Protein AF-A0AAU8DWN9-F1 (afdb_monomer_lite)

Foldseek 3Di:
DVVVVVVVVVPPDDPPPVPLVVLVVVLVVLLVVLVCQQPCVVVVLVVCCVVDPDSVVVPQDPVNSVVSNVVSVVSNVVSVVSNVVSVVVD

Organism: NCBI:txid3158264

Secondary structure (DSSP, 8-state):
-HHHHHHGGG---------HHHHHHHHHHHHHHHHHHHH-HHHHHHHHGGG-S-TTTS---HHHHHHHHHHHHHHHHHHHHHHHHHHHH-

Radius of gyration: 19.59 Å; chains: 1; bounding box: 36×47×45 Å

Sequence (90 aa):
MILELLAVRSSGGGDGNGSPWLVFIVAPLFIILGIALAIKPELQWKMNRWAYKNPKAMEPSAKGLVVTRVSGAGMVIVATIAIIVAATQG

pLDDT: mean 70.95, std 11.95, range [43.81, 89.44]

Structure (mmCIF, N/CA/C/O backbone):
data_AF-A0AAU8DWN9-F1
#
_entry.id   AF-A0AAU8DWN9-F1
#
loop_
_atom_site.group_PDB
_atom_site.id
_atom_site.type_symbol
_atom_site.label_atom_id
_atom_site.label_alt_id
_atom_site.label_comp_id
_atom_site.label_asym_id
_atom_site.label_entity_id
_atom_site.label_seq_id
_atom_site.pdbx_PDB_ins_code
_atom_site.Cartn_x
_atom_site.Cartn_y
_atom_site.Cartn_z
_atom_site.occupancy
_atom_site.B_iso_or_equiv
_atom_site.auth_seq_id
_atom_site.auth_comp_id
_atom_site.auth_asym_id
_atom_site.auth_atom_id
_atom_site.pdbx_PDB_model_num
ATOM 1 N N . MET A 1 1 ? 4.551 -31.362 -27.525 1.00 59.44 1 MET A N 1
ATOM 2 C CA . MET A 1 1 ? 3.271 -30.753 -27.096 1.00 59.44 1 MET A CA 1
ATOM 3 C C . MET A 1 1 ? 3.401 -29.775 -25.917 1.00 59.44 1 MET A C 1
ATOM 5 O O . MET A 1 1 ? 2.568 -28.893 -25.812 1.00 59.44 1 MET A O 1
ATOM 9 N N . ILE A 1 2 ? 4.432 -29.865 -25.058 1.00 59.44 2 ILE A N 1
ATOM 10 C CA . ILE A 1 2 ? 4.643 -28.909 -23.941 1.00 59.44 2 ILE A CA 1
ATOM 11 C C . ILE A 1 2 ? 5.355 -27.610 -24.391 1.00 59.44 2 ILE A C 1
ATOM 13 O O . ILE A 1 2 ? 5.154 -26.561 -23.792 1.00 59.44 2 ILE A O 1
ATOM 17 N N . LEU A 1 3 ? 6.128 -27.649 -25.485 1.00 54.72 3 LEU A N 1
ATOM 18 C CA . LEU A 1 3 ? 6.857 -26.483 -26.017 1.00 54.72 3 LEU A CA 1
ATOM 19 C C . LEU A 1 3 ? 5.947 -25.437 -26.696 1.00 54.72 3 LEU A C 1
ATOM 21 O O . LEU A 1 3 ? 6.189 -24.243 -26.567 1.00 54.72 3 LEU A O 1
ATOM 25 N N . GLU A 1 4 ? 4.856 -25.868 -27.332 1.00 57.00 4 GLU A N 1
ATOM 26 C CA . GLU A 1 4 ? 3.870 -24.981 -27.981 1.00 57.00 4 GLU A CA 1
ATOM 27 C C . GLU A 1 4 ? 3.067 -24.159 -26.950 1.00 57.00 4 GLU A C 1
ATOM 29 O O . GLU A 1 4 ? 2.722 -23.002 -27.176 1.00 57.00 4 GLU A O 1
ATOM 34 N N . LEU A 1 5 ? 2.823 -24.732 -25.764 1.00 51.47 5 LEU A N 1
ATOM 35 C CA . LEU A 1 5 ? 2.061 -24.096 -24.682 1.00 51.47 5 LEU A CA 1
ATOM 36 C C . LEU A 1 5 ? 2.839 -22.974 -23.975 1.00 51.47 5 LEU A C 1
ATOM 38 O O . LEU A 1 5 ? 2.226 -22.089 -23.377 1.00 51.47 5 LEU A O 1
ATOM 42 N N . LEU A 1 6 ? 4.174 -22.984 -24.065 1.00 55.22 6 LEU A N 1
ATOM 43 C CA . LEU A 1 6 ? 5.013 -21.890 -23.574 1.00 55.22 6 LEU A CA 1
ATOM 44 C C . LEU A 1 6 ? 5.059 -20.716 -24.568 1.00 55.22 6 LEU A C 1
ATOM 46 O O . LEU A 1 6 ? 5.140 -19.567 -24.142 1.00 55.22 6 LEU A O 1
ATOM 50 N N . ALA A 1 7 ? 4.942 -20.993 -25.873 1.00 56.09 7 ALA A N 1
ATOM 51 C CA . ALA A 1 7 ? 4.920 -19.974 -26.925 1.00 56.09 7 ALA A CA 1
ATOM 52 C C . ALA A 1 7 ? 3.599 -19.177 -26.952 1.00 56.09 7 ALA A C 1
ATOM 54 O O . ALA A 1 7 ? 3.601 -17.977 -27.219 1.00 56.09 7 ALA A O 1
ATOM 55 N N . VAL A 1 8 ? 2.473 -19.801 -26.585 1.00 56.38 8 VAL A N 1
ATOM 56 C CA . VAL A 1 8 ? 1.152 -19.140 -26.526 1.00 56.38 8 VAL A CA 1
ATOM 57 C C . VAL A 1 8 ? 1.019 -18.148 -25.354 1.00 56.38 8 VAL A C 1
ATOM 59 O O . VAL A 1 8 ? 0.198 -17.234 -25.412 1.00 56.38 8 VAL A O 1
ATOM 62 N N . ARG A 1 9 ? 1.853 -18.234 -24.306 1.00 55.25 9 ARG A N 1
ATOM 63 C CA . ARG A 1 9 ? 1.751 -17.349 -23.125 1.00 55.25 9 ARG A CA 1
ATOM 64 C C . ARG A 1 9 ? 2.403 -15.966 -23.295 1.00 55.25 9 ARG A C 1
ATOM 66 O O . ARG A 1 9 ? 2.381 -15.177 -22.356 1.00 55.25 9 ARG A O 1
ATOM 73 N N . SER A 1 10 ? 2.930 -15.638 -24.474 1.00 51.47 10 SER A N 1
ATOM 74 C CA . SER A 1 10 ? 3.489 -14.303 -24.756 1.00 51.47 10 SER A CA 1
ATOM 75 C C . SER A 1 10 ? 2.694 -13.487 -25.784 1.00 51.47 10 SER A C 1
ATOM 77 O O . SER A 1 10 ? 3.123 -12.402 -26.161 1.00 51.47 10 SER A O 1
ATOM 79 N N . SER A 1 11 ? 1.535 -13.977 -26.233 1.00 52.53 11 SER A N 1
ATOM 80 C CA . SER A 1 11 ? 0.704 -13.325 -27.258 1.00 52.53 11 SER A CA 1
ATOM 81 C C . SER A 1 11 ? -0.676 -12.935 -26.707 1.00 52.53 11 SER A C 1
ATOM 83 O O . SER A 1 11 ? -1.709 -13.144 -27.340 1.00 52.53 11 SER A O 1
ATOM 85 N N . GLY A 1 12 ? -0.702 -12.394 -25.491 1.00 46.50 12 GLY A N 1
ATOM 86 C CA . GLY A 1 12 ? -1.872 -11.730 -24.921 1.00 46.50 12 GLY A CA 1
ATOM 87 C C . GLY A 1 12 ? -1.710 -10.226 -25.067 1.00 46.50 12 GLY A C 1
ATOM 88 O O . GLY A 1 12 ? -1.236 -9.582 -24.137 1.00 46.50 12 GLY A O 1
ATOM 89 N N . GLY A 1 13 ? -2.039 -9.704 -26.250 1.00 45.62 13 GLY A N 1
ATOM 90 C CA . GLY A 1 13 ? -1.970 -8.286 -26.586 1.00 45.62 13 GLY A CA 1
ATOM 91 C C . GLY A 1 13 ? -2.714 -7.421 -25.575 1.00 45.62 13 GLY A C 1
ATOM 92 O O . GLY A 1 13 ? -3.933 -7.499 -25.435 1.00 45.62 13 GLY A O 1
ATOM 93 N N . GLY A 1 14 ? -1.956 -6.581 -24.887 1.00 43.81 14 GLY A N 1
ATOM 94 C CA . GLY A 1 14 ? -2.456 -5.344 -24.331 1.00 43.81 14 GLY A CA 1
ATOM 95 C C . GLY A 1 14 ? -1.633 -4.240 -24.960 1.00 43.81 14 GLY A C 1
ATOM 96 O O . GLY A 1 14 ? -0.494 -4.034 -24.548 1.00 43.81 14 GLY A O 1
ATOM 97 N N . ASP A 1 15 ? -2.207 -3.540 -25.935 1.00 55.50 15 ASP A N 1
ATOM 98 C CA . ASP A 1 15 ? -1.721 -2.247 -26.417 1.00 55.50 15 ASP A CA 1
ATOM 99 C C . ASP A 1 15 ? -1.904 -1.224 -25.287 1.00 55.50 15 ASP A C 1
ATOM 101 O O . ASP A 1 15 ? -2.763 -0.344 -25.295 1.00 55.50 15 ASP A O 1
ATOM 105 N N . GLY A 1 16 ? -1.137 -1.413 -24.222 1.00 51.88 16 GLY A N 1
ATOM 106 C CA . GLY A 1 16 ? -1.113 -0.562 -23.061 1.00 51.88 16 GLY A CA 1
ATOM 107 C C . GLY A 1 16 ? -0.187 0.597 -23.348 1.00 51.88 16 GLY A C 1
ATOM 108 O O . GLY A 1 16 ? 0.912 0.650 -22.813 1.00 51.88 16 GLY A O 1
ATOM 109 N N . ASN A 1 17 ? -0.669 1.594 -24.087 1.00 50.50 17 ASN A N 1
ATOM 110 C CA . ASN A 1 17 ? -0.152 2.963 -24.001 1.00 50.50 17 ASN A CA 1
ATOM 111 C C . ASN A 1 17 ? -0.427 3.576 -22.597 1.00 50.50 17 ASN A C 1
ATOM 113 O O . ASN A 1 17 ? -0.766 4.748 -22.453 1.00 50.50 17 ASN A O 1
ATOM 117 N N . GLY A 1 18 ? -0.346 2.767 -21.537 1.00 55.88 18 GLY A N 1
ATOM 118 C CA . GLY A 1 18 ? -0.313 3.184 -20.149 1.00 55.88 18 GLY A CA 1
ATOM 119 C C . GLY A 1 18 ? 1.130 3.525 -19.852 1.00 55.88 18 GLY A C 1
ATOM 120 O O . GLY A 1 18 ? 1.920 2.666 -19.478 1.00 55.88 18 GLY A O 1
ATOM 121 N N . SER A 1 19 ? 1.491 4.769 -20.130 1.00 61.12 19 SER A N 1
ATOM 122 C CA . SER A 1 19 ? 2.877 5.186 -20.077 1.00 61.12 19 SER A CA 1
ATOM 123 C C . SER A 1 19 ? 3.471 4.940 -18.678 1.00 61.12 19 SER A C 1
ATOM 125 O O . SER A 1 19 ? 2.903 5.420 -17.690 1.00 61.12 19 SER A O 1
ATOM 127 N N . PRO A 1 20 ? 4.592 4.200 -18.561 1.00 66.81 20 PRO A N 1
ATOM 128 C CA . PRO A 1 20 ? 5.125 3.749 -17.274 1.00 66.81 20 PRO A CA 1
ATOM 129 C C . PRO A 1 20 ? 5.480 4.908 -16.330 1.00 66.81 20 PRO A C 1
ATOM 131 O O . PRO A 1 20 ? 5.484 4.730 -15.112 1.00 66.81 20 PRO A O 1
ATOM 134 N N . TRP A 1 21 ? 5.675 6.125 -16.855 1.00 76.31 21 TRP A N 1
ATOM 135 C CA . TRP A 1 21 ? 5.875 7.332 -16.044 1.00 76.31 21 TRP A CA 1
ATOM 136 C C . TRP A 1 21 ? 4.701 7.641 -15.109 1.00 76.31 21 TRP A C 1
ATOM 138 O O . TRP A 1 21 ? 4.926 8.142 -14.008 1.00 76.31 21 TRP A O 1
ATOM 148 N N . LEU A 1 22 ? 3.461 7.310 -15.491 1.00 76.94 22 LEU A N 1
ATOM 149 C CA . LEU A 1 22 ? 2.297 7.511 -14.623 1.00 76.94 22 LEU A CA 1
ATOM 150 C C . LEU A 1 22 ? 2.410 6.671 -13.349 1.00 76.94 22 LEU A C 1
ATOM 152 O O . LEU A 1 22 ? 2.069 7.153 -12.272 1.00 76.94 22 LEU A O 1
ATOM 156 N N . VAL A 1 23 ? 2.947 5.451 -13.441 1.00 80.19 23 VAL A N 1
ATOM 157 C CA . VAL A 1 23 ? 3.167 4.585 -12.274 1.00 80.19 23 VAL A CA 1
ATOM 158 C C . VAL A 1 23 ? 4.202 5.206 -11.338 1.00 80.19 23 VAL A C 1
ATOM 160 O O . VAL A 1 23 ? 3.977 5.242 -10.130 1.00 80.19 23 VAL A O 1
ATOM 163 N N . PHE A 1 24 ? 5.283 5.778 -11.873 1.00 80.12 24 PHE A N 1
ATOM 164 C CA . PHE A 1 24 ? 6.316 6.435 -11.064 1.00 80.12 24 PHE A CA 1
ATOM 165 C C . PHE A 1 24 ? 5.841 7.713 -10.360 1.00 80.12 24 PHE A C 1
ATOM 167 O O . PHE A 1 24 ? 6.402 8.066 -9.327 1.00 80.12 24 PHE A O 1
ATOM 174 N N . ILE A 1 25 ? 4.805 8.387 -10.865 1.00 83.62 25 ILE A N 1
ATOM 175 C CA . ILE A 1 25 ? 4.216 9.565 -10.207 1.00 83.62 25 ILE A CA 1
ATOM 176 C C . ILE A 1 25 ? 3.114 9.162 -9.223 1.00 83.62 25 ILE A C 1
ATOM 178 O O . ILE A 1 25 ? 3.041 9.681 -8.109 1.00 83.62 25 ILE A O 1
ATOM 182 N N . VAL A 1 26 ? 2.248 8.229 -9.616 1.00 83.06 26 VAL A N 1
ATOM 183 C CA . VAL A 1 26 ? 1.047 7.878 -8.853 1.00 83.06 26 VAL A CA 1
ATOM 184 C C . VAL A 1 26 ? 1.363 6.897 -7.723 1.00 83.06 26 VAL A C 1
ATOM 186 O O . VAL A 1 26 ? 0.894 7.090 -6.604 1.00 83.06 26 VAL A O 1
ATOM 189 N N . ALA A 1 27 ? 2.188 5.874 -7.947 1.00 81.94 27 ALA A N 1
ATOM 190 C CA . ALA A 1 27 ? 2.453 4.852 -6.934 1.00 81.94 27 ALA A CA 1
ATOM 191 C C . ALA A 1 27 ? 3.098 5.395 -5.638 1.00 81.94 27 ALA A C 1
ATOM 193 O O . ALA A 1 27 ? 2.668 4.975 -4.561 1.00 81.94 27 ALA A O 1
ATOM 194 N N . PRO A 1 28 ? 4.030 6.372 -5.664 1.00 85.25 28 PRO A N 1
ATOM 195 C CA . PRO A 1 28 ? 4.523 7.006 -4.439 1.00 85.25 28 PRO A CA 1
ATOM 196 C C . PRO A 1 28 ? 3.422 7.698 -3.627 1.00 85.25 28 PRO A C 1
ATOM 198 O O . PRO A 1 28 ? 3.419 7.605 -2.400 1.00 85.25 28 PRO A O 1
ATOM 201 N N . LEU A 1 29 ? 2.446 8.337 -4.285 1.00 84.75 29 LEU A N 1
ATOM 202 C CA . LEU A 1 29 ? 1.300 8.949 -3.601 1.00 84.75 29 LEU A CA 1
ATOM 203 C C . LEU A 1 29 ? 0.457 7.887 -2.888 1.00 84.75 29 LEU A C 1
ATOM 205 O O . LEU A 1 29 ? 0.051 8.086 -1.743 1.00 84.75 29 LEU A O 1
ATOM 209 N N . PHE A 1 30 ? 0.248 6.738 -3.533 1.00 83.94 30 PHE A N 1
ATOM 210 C CA . PHE A 1 30 ? -0.455 5.596 -2.946 1.00 83.94 30 PHE A CA 1
ATOM 211 C C . PHE A 1 30 ? 0.314 4.980 -1.770 1.00 83.94 30 PHE A C 1
ATOM 213 O O . PHE A 1 30 ? -0.310 4.587 -0.787 1.00 83.94 30 PHE A O 1
ATOM 220 N N . ILE A 1 31 ? 1.650 4.957 -1.816 1.00 83.75 31 ILE A N 1
ATOM 221 C CA . ILE A 1 31 ? 2.488 4.530 -0.687 1.00 83.75 31 ILE A CA 1
ATOM 222 C C . ILE A 1 31 ? 2.332 5.496 0.490 1.00 83.75 31 ILE A C 1
ATOM 224 O O . ILE A 1 31 ? 2.091 5.055 1.610 1.00 83.75 31 ILE A O 1
ATOM 228 N N . ILE A 1 32 ? 2.405 6.809 0.256 1.00 85.31 32 ILE A N 1
ATOM 229 C CA . ILE A 1 32 ? 2.238 7.820 1.312 1.00 85.31 32 ILE A CA 1
ATOM 230 C C . ILE A 1 32 ? 0.847 7.709 1.952 1.00 85.31 32 ILE A C 1
ATOM 232 O O . ILE A 1 32 ? 0.725 7.697 3.179 1.00 85.31 32 ILE A O 1
ATOM 236 N N . LEU A 1 33 ? -0.201 7.566 1.1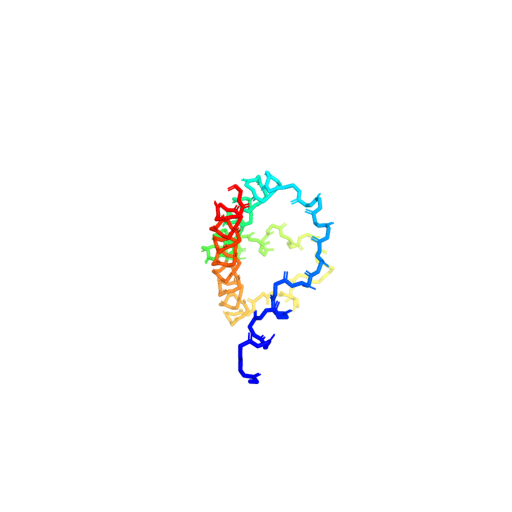35 1.00 82.25 33 LEU A N 1
ATOM 237 C CA . LEU A 1 33 ? -1.573 7.345 1.599 1.00 82.25 33 LEU A CA 1
ATOM 238 C C . LEU A 1 33 ? -1.720 6.031 2.376 1.00 82.25 33 LEU A C 1
ATOM 240 O O . LEU A 1 33 ? -2.327 6.026 3.447 1.00 82.25 33 LEU A O 1
ATOM 244 N N . GLY A 1 34 ? -1.139 4.937 1.882 1.00 78.50 34 GLY A N 1
ATOM 245 C CA . GLY A 1 34 ? -1.145 3.631 2.540 1.00 78.50 34 GLY A CA 1
ATOM 246 C C . GLY A 1 34 ? -0.415 3.642 3.887 1.00 78.50 34 GLY A C 1
ATOM 247 O O . GLY A 1 34 ? -0.912 3.090 4.868 1.00 78.50 34 GLY A O 1
AT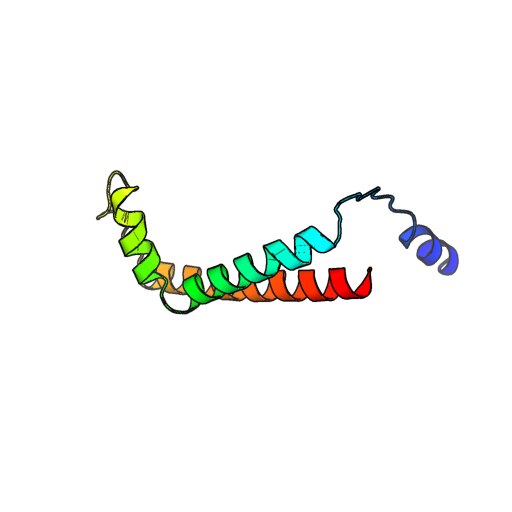OM 248 N N . ILE A 1 35 ? 0.710 4.356 3.984 1.00 81.00 35 ILE A N 1
ATOM 249 C CA . ILE A 1 35 ? 1.435 4.576 5.242 1.00 81.00 35 ILE A CA 1
ATOM 250 C C . ILE A 1 35 ? 0.597 5.426 6.205 1.00 81.00 35 ILE A C 1
ATOM 252 O O . ILE A 1 35 ? 0.490 5.094 7.386 1.00 81.00 35 ILE A O 1
ATOM 256 N N . ALA A 1 36 ? -0.046 6.494 5.726 1.00 78.62 36 ALA A N 1
ATOM 257 C CA . ALA A 1 36 ? -0.923 7.324 6.552 1.00 78.62 36 ALA A CA 1
ATOM 258 C C . ALA A 1 36 ? -2.115 6.520 7.116 1.00 78.62 36 ALA A C 1
ATOM 260 O O . ALA A 1 36 ? -2.429 6.631 8.306 1.00 78.62 36 ALA A O 1
ATOM 261 N N . LEU A 1 37 ? -2.717 5.658 6.286 1.00 76.12 37 LEU A N 1
ATOM 262 C CA . LEU A 1 37 ? -3.748 4.682 6.662 1.00 76.12 37 LEU A CA 1
ATOM 263 C C . LEU A 1 37 ? -3.243 3.682 7.717 1.00 76.12 37 LEU A C 1
ATOM 265 O O . LEU A 1 37 ? -3.963 3.361 8.665 1.00 76.12 37 LEU A O 1
ATOM 269 N N . ALA A 1 38 ? -2.001 3.213 7.575 1.00 73.69 38 ALA A N 1
ATOM 270 C CA . ALA A 1 38 ? -1.381 2.238 8.469 1.00 73.69 38 ALA A CA 1
ATOM 271 C C . ALA A 1 38 ? -0.990 2.815 9.840 1.00 73.69 38 ALA A C 1
ATOM 273 O O . ALA A 1 38 ? -1.183 2.156 10.863 1.00 73.69 38 ALA A O 1
ATOM 274 N N . ILE A 1 39 ? -0.465 4.043 9.889 1.00 76.12 39 ILE A N 1
ATOM 275 C CA . ILE A 1 39 ? 0.079 4.634 11.122 1.00 76.12 39 ILE A CA 1
ATOM 276 C C . ILE A 1 39 ? -1.022 5.286 11.971 1.00 76.12 39 ILE A C 1
ATOM 278 O O . ILE A 1 39 ? -1.062 5.088 13.187 1.00 76.12 39 ILE A O 1
ATOM 282 N N . LYS A 1 40 ? -1.939 6.055 11.367 1.00 71.00 40 LYS A N 1
ATOM 283 C CA . LYS A 1 40 ? -2.996 6.777 12.102 1.00 71.00 40 LYS A CA 1
ATOM 284 C C . LYS A 1 40 ? -4.347 6.736 11.369 1.00 71.00 40 LYS A C 1
ATOM 286 O O . LYS A 1 40 ? -4.835 7.779 10.926 1.00 71.00 40 LYS A O 1
ATOM 291 N N . PRO A 1 41 ? -5.027 5.573 11.338 1.00 66.81 41 PRO A N 1
ATOM 292 C CA . PRO A 1 41 ? -6.374 5.459 10.761 1.00 66.81 41 PRO A CA 1
ATOM 293 C C . PRO A 1 41 ? -7.405 6.352 11.476 1.00 66.81 41 PRO A C 1
ATOM 295 O O . PRO A 1 41 ? -8.351 6.847 10.868 1.00 66.81 41 PRO A O 1
ATOM 298 N N . GLU A 1 42 ? -7.199 6.630 12.766 1.00 66.38 42 GLU A N 1
ATOM 299 C CA . GLU A 1 42 ? -8.066 7.508 13.562 1.00 66.38 42 GLU A CA 1
ATOM 300 C C . GLU A 1 42 ? -8.035 8.970 13.102 1.00 66.38 42 GLU A C 1
ATOM 302 O O . GLU A 1 42 ? -9.015 9.697 13.268 1.00 66.38 42 GLU A O 1
ATOM 307 N N . LEU A 1 43 ? -6.914 9.422 12.530 1.00 67.81 43 LEU A N 1
ATOM 308 C CA . LEU A 1 43 ? -6.787 10.795 12.051 1.00 67.81 43 LEU A CA 1
ATOM 309 C C . LEU A 1 43 ? -7.601 10.992 10.772 1.00 67.81 43 LEU A C 1
ATOM 311 O O . LEU A 1 43 ? -8.275 12.007 10.634 1.00 67.81 43 LEU A O 1
ATOM 315 N N . GLN A 1 44 ? -7.626 9.988 9.894 1.00 68.31 44 GLN A N 1
ATOM 316 C CA . GLN A 1 44 ? -8.507 9.995 8.729 1.00 68.31 44 GLN A CA 1
ATOM 317 C C . GLN A 1 44 ? -9.979 9.965 9.115 1.00 68.31 44 GLN A C 1
ATOM 319 O O . GLN A 1 44 ? -10.778 10.687 8.527 1.00 68.31 44 GLN A O 1
ATOM 324 N N . TRP A 1 45 ? -10.343 9.182 10.133 1.00 68.38 45 TRP A N 1
ATOM 325 C CA . TRP A 1 45 ? -11.703 9.212 10.660 1.00 68.38 45 TRP A CA 1
ATOM 326 C C . TRP A 1 45 ? -12.083 10.613 11.157 1.00 68.38 45 TRP A C 1
ATOM 328 O O . TRP A 1 45 ? -13.127 11.142 10.784 1.00 68.38 45 TRP A O 1
ATOM 338 N N . LYS A 1 46 ? -11.205 11.258 11.935 1.00 67.44 46 LYS A N 1
ATOM 339 C CA . LYS A 1 46 ? -11.409 12.637 12.406 1.00 67.44 46 LYS A CA 1
ATOM 340 C C . LYS A 1 46 ? -11.518 13.636 11.252 1.00 67.44 46 LYS A C 1
ATOM 342 O O . LYS A 1 46 ? -12.388 14.501 11.296 1.00 67.44 46 LYS A O 1
ATOM 347 N N . MET A 1 47 ? -10.685 13.492 10.223 1.00 67.88 47 MET A N 1
ATOM 348 C CA . MET A 1 47 ? -10.691 14.355 9.041 1.00 67.88 47 MET A CA 1
ATOM 349 C C . MET A 1 47 ? -11.903 14.140 8.137 1.00 67.88 47 MET A C 1
ATOM 351 O O . MET A 1 47 ? -12.340 15.108 7.538 1.00 67.88 47 MET A O 1
ATOM 355 N N . ASN A 1 48 ? -12.465 12.932 8.046 1.00 70.56 48 ASN A N 1
ATOM 356 C CA . ASN A 1 48 ? -13.650 12.648 7.223 1.00 70.56 48 ASN A CA 1
ATOM 357 C C . ASN A 1 48 ? -14.961 12.691 8.010 1.00 70.56 48 ASN A C 1
ATOM 359 O O . ASN A 1 48 ? -16.030 12.538 7.425 1.00 70.56 48 ASN A O 1
ATOM 363 N N . ARG A 1 49 ? -14.915 12.938 9.323 1.00 68.75 49 ARG A N 1
ATOM 364 C CA . ARG A 1 49 ? -16.098 12.969 10.193 1.00 68.75 49 ARG A CA 1
ATOM 365 C C . ARG A 1 49 ? -17.185 13.925 9.693 1.00 68.75 49 ARG A C 1
ATOM 367 O O . ARG A 1 49 ? -18.364 13.623 9.845 1.00 68.75 49 ARG A O 1
A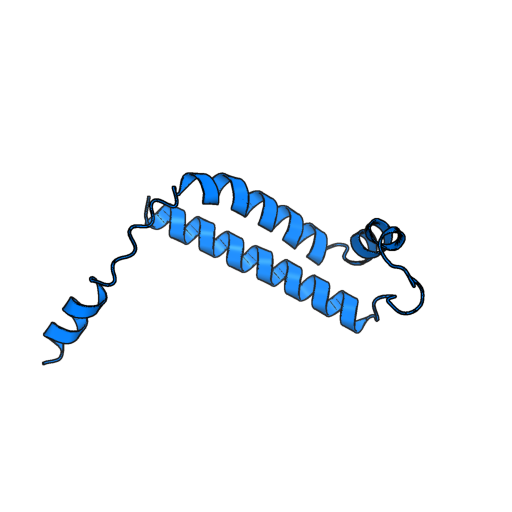TOM 374 N N . TRP A 1 50 ? -16.788 15.049 9.094 1.00 69.19 50 TRP A N 1
ATOM 375 C CA . TRP A 1 50 ? -17.698 16.058 8.538 1.00 69.19 50 TRP A CA 1
ATOM 376 C C . TRP A 1 50 ? -18.474 15.568 7.308 1.00 69.19 50 TRP A C 1
ATOM 378 O O . TRP A 1 50 ? -19.557 16.075 7.037 1.00 69.19 50 TRP A O 1
ATOM 388 N N . ALA A 1 51 ? -17.947 14.578 6.582 1.00 72.25 51 ALA A N 1
ATOM 389 C CA . ALA A 1 51 ? -18.577 14.026 5.388 1.00 72.25 51 ALA A CA 1
ATOM 390 C C . ALA A 1 51 ? -19.659 12.979 5.714 1.00 72.25 51 ALA A C 1
ATOM 392 O O . ALA A 1 51 ? -20.425 12.580 4.836 1.00 72.25 51 ALA A O 1
ATOM 393 N N . TYR A 1 52 ? -19.757 12.527 6.969 1.00 66.50 52 TYR A N 1
ATOM 394 C CA . TYR A 1 52 ? -20.739 11.525 7.373 1.00 66.50 52 TYR A CA 1
ATOM 395 C C . TYR A 1 52 ? -21.991 12.174 7.963 1.00 66.50 52 TYR A C 1
ATOM 397 O O . TYR A 1 52 ? -21.927 12.876 8.968 1.00 66.50 52 TYR A O 1
ATOM 405 N N . LYS A 1 53 ? -23.161 11.844 7.397 1.00 66.38 53 LYS A N 1
ATOM 406 C CA . LYS A 1 53 ? -24.480 12.261 7.917 1.00 66.38 53 LYS A CA 1
ATOM 407 C C . LYS A 1 53 ? -24.732 11.833 9.372 1.00 66.38 53 LYS A C 1
ATOM 409 O O . LYS A 1 53 ? -25.471 12.512 10.070 1.00 66.38 53 LYS A O 1
ATOM 414 N N . ASN A 1 54 ? -24.139 10.719 9.821 1.00 70.50 54 ASN A N 1
ATOM 415 C CA . ASN A 1 54 ? -24.266 10.202 11.190 1.00 70.50 54 ASN A CA 1
ATOM 416 C C . ASN A 1 54 ? -22.915 9.700 11.739 1.00 70.50 54 ASN A C 1
ATOM 418 O O . ASN A 1 54 ? -22.622 8.502 11.717 1.00 70.50 54 ASN A O 1
ATOM 422 N N . PRO A 1 55 ? -22.079 10.602 12.276 1.00 60.31 55 PRO A N 1
ATOM 423 C CA . PRO A 1 55 ? -20.713 10.287 12.688 1.00 60.31 55 PRO A CA 1
ATOM 424 C C . PRO A 1 55 ? -20.610 9.472 13.988 1.00 60.31 55 PRO A C 1
ATOM 426 O O . PRO A 1 55 ? -19.524 9.021 14.321 1.00 60.31 55 PRO A O 1
ATOM 429 N N . LYS A 1 56 ? -21.698 9.285 14.748 1.00 61.19 56 LYS A N 1
ATOM 430 C CA . LYS A 1 56 ? -21.703 8.422 15.949 1.00 61.19 56 LYS A CA 1
ATOM 431 C C . LYS A 1 56 ? -22.003 6.950 15.642 1.00 61.19 56 LYS A C 1
ATOM 433 O O . LYS A 1 56 ? -21.586 6.084 16.393 1.00 61.19 56 LYS A O 1
ATOM 438 N N . ALA A 1 57 ? -22.710 6.663 14.546 1.00 61.59 57 ALA A N 1
ATOM 439 C CA . ALA A 1 57 ? -23.038 5.289 14.141 1.00 61.59 57 ALA A CA 1
ATOM 440 C C . ALA A 1 57 ? -21.939 4.645 13.278 1.00 61.59 57 ALA A C 1
ATOM 442 O O . ALA A 1 57 ? -21.856 3.428 13.176 1.00 61.59 57 ALA A O 1
ATOM 443 N N . MET A 1 58 ? -21.105 5.478 12.658 1.00 59.16 58 MET A N 1
ATOM 444 C CA . MET A 1 58 ? -20.005 5.080 11.775 1.00 59.16 58 MET A CA 1
ATOM 445 C C . MET A 1 58 ? -18.644 5.099 12.488 1.00 59.16 58 MET A C 1
ATOM 447 O O . MET A 1 58 ? -17.609 4.958 11.842 1.00 59.16 58 MET A O 1
ATOM 451 N N . GLU A 1 59 ? -18.631 5.308 13.808 1.00 62.88 59 GLU A N 1
ATOM 452 C CA . GLU A 1 59 ? -17.393 5.367 14.578 1.00 62.88 59 GLU A CA 1
ATOM 453 C C . GLU A 1 59 ? -16.647 4.026 14.445 1.00 62.88 59 GLU A C 1
ATOM 455 O O . GLU A 1 59 ? -17.227 2.965 14.705 1.00 62.88 59 GLU A O 1
ATOM 460 N N . PRO A 1 60 ? -15.390 4.031 13.971 1.00 61.41 60 PRO A N 1
ATOM 461 C CA . PRO A 1 60 ? -14.694 2.800 13.658 1.00 61.41 60 PRO A CA 1
ATOM 462 C C . PRO A 1 60 ? -14.428 2.030 14.950 1.00 61.41 60 PRO A C 1
ATOM 464 O O . PRO A 1 60 ? -13.672 2.465 15.817 1.00 61.41 60 PRO A O 1
ATOM 467 N N . SER A 1 61 ? -15.043 0.852 15.061 1.00 67.81 61 SER A N 1
ATOM 468 C CA . SER A 1 61 ? -14.705 -0.151 16.073 1.00 67.81 61 SER A CA 1
ATOM 469 C C . SER A 1 61 ? -13.193 -0.420 16.068 1.00 67.81 61 SER A C 1
ATOM 471 O O . SER A 1 61 ? -12.553 -0.340 15.018 1.00 67.81 61 SER A O 1
ATOM 473 N N . ALA A 1 62 ? -12.619 -0.829 17.205 1.00 66.69 62 ALA A N 1
ATOM 474 C CA . ALA A 1 62 ? -11.213 -1.239 17.291 1.00 66.69 62 ALA A CA 1
ATOM 475 C C . ALA A 1 62 ? -10.821 -2.257 16.196 1.00 66.69 62 ALA A C 1
ATOM 477 O O . ALA A 1 62 ? -9.722 -2.192 15.650 1.00 66.69 62 ALA A O 1
ATOM 478 N N . LYS A 1 63 ? -11.749 -3.143 15.797 1.00 66.69 63 LYS A N 1
ATOM 479 C CA . LYS A 1 63 ? -11.559 -4.075 14.671 1.00 66.69 63 LYS A CA 1
ATOM 480 C C . LYS A 1 63 ? -11.511 -3.361 13.314 1.00 66.69 63 LYS A C 1
ATOM 482 O O . LYS A 1 63 ? -10.689 -3.710 12.475 1.00 66.69 63 LYS A O 1
ATOM 487 N N . GLY A 1 64 ? -12.348 -2.344 13.115 1.00 68.12 64 GLY A N 1
ATOM 488 C CA . GLY A 1 64 ? -12.354 -1.511 11.910 1.00 68.12 64 GLY A CA 1
ATOM 489 C C . GLY A 1 64 ? -11.055 -0.724 11.743 1.00 68.12 64 GLY A C 1
ATOM 490 O O . GLY A 1 64 ? -10.501 -0.692 10.651 1.00 68.12 64 GLY A O 1
ATOM 491 N N . LEU A 1 65 ? -10.499 -0.188 12.835 1.00 71.69 65 LEU A N 1
ATOM 492 C CA 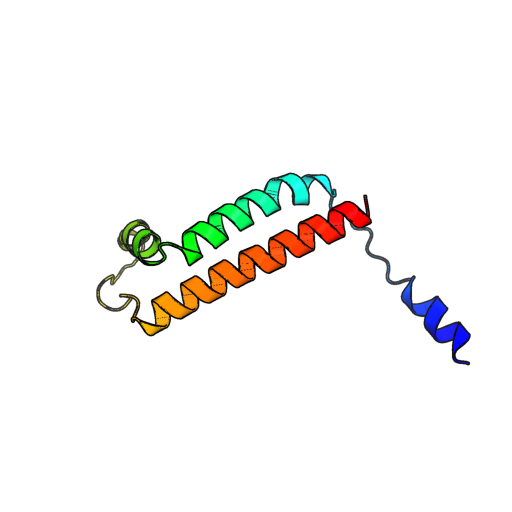. LEU A 1 65 ? -9.191 0.475 12.806 1.00 71.69 65 LEU A CA 1
ATOM 493 C C . LEU A 1 65 ? -8.070 -0.490 12.398 1.00 71.69 65 LEU A C 1
ATOM 495 O O . LEU A 1 65 ? -7.224 -0.122 11.588 1.00 71.69 65 LEU A O 1
ATOM 499 N N . VAL A 1 66 ? -8.075 -1.726 12.908 1.00 76.00 66 VAL A N 1
ATOM 500 C CA . VAL A 1 66 ? -7.100 -2.760 12.516 1.00 76.00 66 VAL A CA 1
ATOM 501 C C . VAL A 1 66 ? -7.225 -3.105 11.031 1.00 76.00 66 VAL A C 1
ATOM 503 O O . VAL A 1 66 ? -6.211 -3.144 10.338 1.00 76.00 66 VAL A O 1
ATOM 506 N N . VAL A 1 67 ? -8.447 -3.277 10.516 1.00 78.81 67 VAL A N 1
ATOM 507 C CA . VAL A 1 67 ? -8.689 -3.533 9.085 1.00 78.81 67 VAL A CA 1
ATOM 508 C C . VAL A 1 67 ? -8.164 -2.387 8.222 1.00 78.81 67 VAL A C 1
ATOM 510 O O . VAL A 1 67 ? -7.518 -2.647 7.209 1.00 78.81 67 VAL A O 1
ATOM 513 N N . THR A 1 68 ? -8.352 -1.131 8.633 1.00 79.75 68 THR A N 1
ATOM 514 C CA . THR A 1 68 ? -7.809 0.029 7.910 1.00 79.75 68 THR A CA 1
ATOM 515 C C . THR A 1 68 ? -6.283 0.025 7.896 1.00 79.75 68 THR A C 1
ATOM 517 O O . THR A 1 68 ? -5.687 0.311 6.858 1.00 79.75 68 THR A O 1
ATOM 520 N N . ARG A 1 69 ? -5.631 -0.365 9.001 1.00 80.56 69 ARG A N 1
ATOM 521 C CA . ARG A 1 69 ? -4.163 -0.471 9.038 1.00 80.56 69 ARG A CA 1
ATOM 522 C C . ARG A 1 69 ? -3.638 -1.560 8.112 1.00 80.56 69 ARG A C 1
ATOM 524 O O . ARG A 1 69 ? -2.694 -1.322 7.367 1.00 80.56 69 ARG A O 1
ATOM 531 N N . VAL A 1 70 ? -4.267 -2.734 8.146 1.00 83.25 70 VAL A N 1
ATOM 532 C CA . VAL A 1 70 ? -3.915 -3.870 7.280 1.00 83.25 70 VAL A CA 1
ATOM 533 C C . VAL A 1 70 ? -4.150 -3.518 5.812 1.00 83.25 70 VAL A C 1
ATOM 535 O O . VAL A 1 70 ? -3.306 -3.807 4.970 1.00 83.25 70 VAL A O 1
ATOM 538 N N . SER A 1 71 ? -5.248 -2.826 5.511 1.00 81.88 71 SER A N 1
ATOM 539 C CA . SER A 1 71 ? -5.562 -2.358 4.157 1.00 81.88 71 SER A CA 1
ATOM 540 C C . SER A 1 71 ? -4.545 -1.323 3.668 1.00 81.88 71 SER A C 1
ATOM 542 O O . SER A 1 71 ? -4.074 -1.419 2.538 1.00 81.88 71 SER A O 1
ATOM 544 N N . GLY A 1 72 ? -4.140 -0.381 4.530 1.00 81.06 72 GLY A N 1
ATOM 545 C CA . GLY A 1 72 ? -3.068 0.575 4.245 1.00 81.06 72 GLY A CA 1
ATOM 546 C C . GLY A 1 72 ? -1.726 -0.107 3.974 1.00 81.06 72 GLY A C 1
ATOM 547 O O . GLY A 1 72 ? -1.064 0.206 2.988 1.00 81.06 72 GLY A O 1
ATOM 548 N N . ALA A 1 73 ? -1.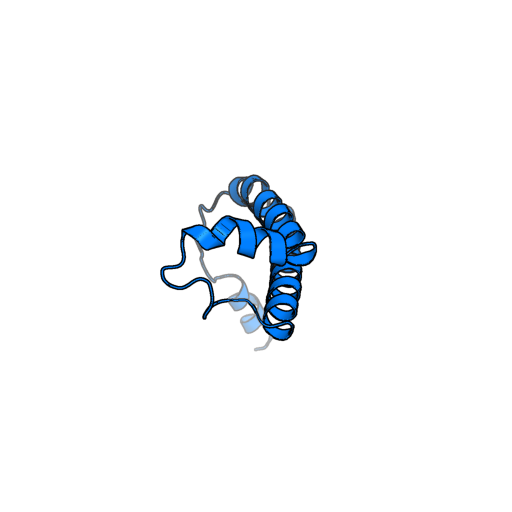356 -1.103 4.783 1.00 83.56 73 ALA A N 1
ATOM 549 C CA . ALA A 1 73 ? -0.151 -1.901 4.560 1.00 83.56 73 ALA A CA 1
ATOM 550 C C . ALA A 1 73 ? -0.213 -2.694 3.241 1.00 83.56 73 ALA A C 1
ATOM 552 O O . ALA A 1 73 ? 0.753 -2.703 2.481 1.00 83.56 73 ALA A O 1
ATOM 553 N N . GLY A 1 74 ? -1.361 -3.303 2.926 1.00 85.69 74 GLY A N 1
ATOM 554 C CA . GLY A 1 74 ? -1.580 -3.998 1.655 1.00 85.69 74 GLY A CA 1
ATOM 555 C C . GLY A 1 74 ? -1.448 -3.068 0.447 1.00 85.69 74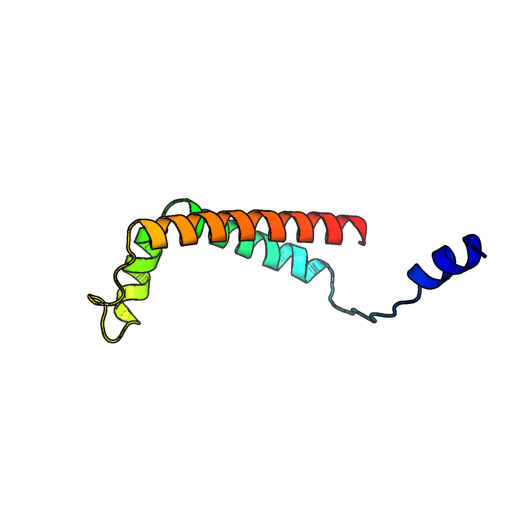 GLY A C 1
ATOM 556 O O . GLY A 1 74 ? -0.796 -3.416 -0.534 1.00 85.69 74 GLY A O 1
ATOM 557 N N . MET A 1 75 ? -1.993 -1.855 0.543 1.00 86.00 75 MET A N 1
ATOM 558 C CA . MET A 1 75 ? -1.880 -0.821 -0.488 1.00 86.00 75 MET A CA 1
ATOM 559 C C . MET A 1 75 ? -0.421 -0.424 -0.751 1.00 86.00 75 MET A C 1
ATOM 561 O O . MET A 1 75 ? -0.033 -0.299 -1.911 1.00 86.00 75 MET A O 1
ATOM 565 N N . VAL A 1 76 ? 0.402 -0.293 0.297 1.00 86.12 76 VAL A N 1
ATOM 566 C CA . VAL A 1 76 ? 1.848 -0.040 0.155 1.00 86.12 76 VAL A CA 1
ATOM 567 C C . VAL A 1 76 ? 2.524 -1.187 -0.590 1.00 86.12 76 VAL A C 1
ATOM 569 O O . VAL A 1 76 ? 3.230 -0.937 -1.560 1.00 86.12 76 VAL A O 1
ATOM 572 N N . ILE A 1 77 ? 2.270 -2.437 -0.189 1.00 89.44 77 ILE A N 1
ATOM 573 C CA . ILE A 1 77 ? 2.877 -3.622 -0.817 1.00 89.44 77 ILE A CA 1
ATOM 574 C C . ILE A 1 77 ? 2.539 -3.680 -2.312 1.00 89.44 77 ILE A C 1
ATOM 576 O O . ILE A 1 77 ? 3.433 -3.841 -3.140 1.00 89.44 77 ILE A O 1
ATOM 580 N N . VAL A 1 78 ? 1.264 -3.506 -2.670 1.00 87.12 78 VAL A N 1
ATOM 581 C CA . VAL A 1 78 ? 0.816 -3.537 -4.070 1.00 87.12 78 VAL A CA 1
ATOM 582 C C . VAL A 1 78 ? 1.432 -2.392 -4.874 1.00 87.12 78 VAL A C 1
ATOM 584 O O . VAL A 1 78 ? 1.910 -2.623 -5.983 1.00 87.12 78 VAL A O 1
ATOM 587 N N . ALA A 1 79 ? 1.478 -1.177 -4.321 1.00 84.19 79 ALA A N 1
ATOM 588 C CA . ALA A 1 79 ? 2.094 -0.032 -4.986 1.00 84.19 79 ALA A CA 1
ATOM 589 C C . ALA A 1 79 ? 3.607 -0.229 -5.190 1.00 84.19 79 ALA A C 1
ATOM 591 O O . ALA A 1 79 ? 4.128 0.083 -6.259 1.00 84.19 79 ALA A O 1
ATOM 592 N N . THR A 1 80 ? 4.310 -0.807 -4.214 1.00 87.06 80 THR A N 1
ATOM 593 C CA . THR A 1 80 ? 5.730 -1.159 -4.348 1.00 87.06 80 THR A CA 1
ATOM 594 C C . THR A 1 80 ? 5.949 -2.211 -5.435 1.00 87.06 80 THR A C 1
ATOM 596 O O . THR A 1 80 ? 6.835 -2.038 -6.269 1.00 87.06 80 THR A O 1
ATOM 599 N N . ILE A 1 81 ? 5.127 -3.265 -5.483 1.00 86.94 81 ILE A N 1
ATOM 600 C CA . ILE A 1 81 ? 5.200 -4.280 -6.546 1.00 86.94 81 ILE A CA 1
ATOM 601 C C . ILE A 1 81 ? 4.940 -3.640 -7.913 1.00 86.94 81 ILE A C 1
ATOM 603 O O . ILE A 1 81 ? 5.676 -3.916 -8.854 1.00 86.94 81 ILE A O 1
ATOM 607 N N . ALA A 1 82 ? 3.951 -2.750 -8.025 1.00 84.88 82 ALA A N 1
ATOM 608 C CA . ALA A 1 82 ? 3.652 -2.052 -9.272 1.00 84.88 82 ALA A CA 1
ATOM 609 C C . ALA A 1 82 ? 4.838 -1.205 -9.770 1.00 84.88 82 ALA A C 1
ATOM 611 O O . ALA A 1 82 ? 5.129 -1.227 -10.963 1.00 84.88 82 ALA A O 1
ATOM 612 N N . ILE A 1 83 ? 5.560 -0.521 -8.870 1.00 84.31 83 ILE A N 1
ATOM 613 C CA . ILE A 1 83 ? 6.790 0.215 -9.216 1.00 84.31 83 ILE A CA 1
ATOM 614 C C . ILE A 1 83 ? 7.874 -0.741 -9.715 1.00 84.31 83 ILE A C 1
ATOM 616 O O . ILE A 1 83 ? 8.492 -0.469 -10.738 1.00 84.31 83 ILE A O 1
ATOM 620 N N . ILE A 1 84 ? 8.101 -1.858 -9.017 1.00 85.69 84 ILE A N 1
ATOM 621 C CA . ILE A 1 84 ? 9.114 -2.849 -9.411 1.00 85.69 84 ILE A CA 1
ATOM 622 C C . ILE A 1 84 ? 8.785 -3.414 -10.795 1.00 85.69 84 ILE A C 1
ATOM 624 O O . ILE A 1 84 ? 9.644 -3.441 -11.669 1.00 85.69 84 ILE A O 1
ATOM 628 N N . VAL A 1 85 ? 7.530 -3.806 -11.019 1.00 84.81 85 VAL A N 1
ATOM 629 C CA . VAL A 1 85 ? 7.067 -4.353 -12.298 1.00 84.81 85 VAL A CA 1
ATOM 630 C C . VAL A 1 85 ? 7.217 -3.325 -13.422 1.00 84.81 85 VAL A C 1
ATOM 632 O O . VAL A 1 85 ? 7.758 -3.659 -14.475 1.00 84.81 85 VAL A O 1
ATOM 635 N N . ALA A 1 86 ? 6.818 -2.071 -13.196 1.00 80.19 86 ALA A N 1
ATOM 636 C CA . ALA A 1 86 ? 6.997 -0.996 -14.170 1.00 80.19 86 ALA A CA 1
ATOM 637 C C . ALA A 1 86 ? 8.480 -0.713 -14.462 1.00 80.19 86 ALA A C 1
ATOM 639 O O . ALA A 1 86 ? 8.840 -0.497 -15.613 1.00 80.19 86 ALA A O 1
ATOM 640 N N . ALA A 1 87 ? 9.350 -0.780 -13.450 1.00 77.25 87 ALA A N 1
ATOM 641 C CA . ALA A 1 87 ? 10.794 -0.618 -13.617 1.00 77.25 87 ALA A CA 1
ATOM 642 C C . ALA A 1 87 ? 11.452 -1.783 -14.375 1.00 77.25 87 ALA A C 1
ATOM 644 O O . ALA A 1 87 ? 12.480 -1.583 -15.007 1.00 77.25 87 ALA A O 1
ATOM 645 N N . THR A 1 88 ? 10.876 -2.988 -14.326 1.00 77.25 88 THR A N 1
ATOM 646 C CA . THR A 1 88 ? 11.373 -4.150 -15.088 1.00 77.25 88 THR A CA 1
ATOM 647 C C . THR A 1 88 ? 10.871 -4.219 -16.531 1.00 77.25 88 THR A C 1
ATOM 649 O O . THR A 1 88 ? 11.404 -5.002 -17.311 1.00 77.25 88 THR A O 1
ATOM 652 N N . GLN A 1 89 ? 9.832 -3.453 -16.878 1.00 65.25 89 GLN A N 1
ATOM 653 C CA . GLN A 1 89 ? 9.236 -3.414 -18.222 1.00 65.25 89 GLN A CA 1
ATOM 654 C C . GLN A 1 89 ? 9.599 -2.148 -19.017 1.00 65.25 89 GLN A C 1
ATOM 656 O O . GLN A 1 89 ? 9.247 -2.062 -20.193 1.00 65.25 89 GLN A O 1
ATOM 661 N N . GLY A 1 90 ? 10.228 -1.165 -18.365 1.00 54.84 90 GLY A N 1
ATOM 662 C CA . GLY A 1 90 ? 10.675 0.095 -18.966 1.00 54.84 90 GLY A CA 1
ATOM 663 C C . GLY A 1 90 ? 12.078 0.036 -19.549 1.00 54.84 90 GLY A C 1
ATOM 664 O O . GLY A 1 90 ? 12.847 -0.876 -19.173 1.00 54.84 90 GLY A O 1
#

InterPro domains:
  IPR045679 Domain of unknown function DUF6199 [PF19701] (29-85)